Protein AF-A0A5B9DJP1-F1 (afdb_monomer)

Secondary structure (DSSP, 8-state):
-EEEEEEPSSB-TTS-BEEEETTS-B---B-EEEEETTEEEEEEE--HHHHHHHHH-SEEEEEEEBTTS-EEEEEEE-TTHHHHHHHHHHH--

Structure (mmCIF, N/CA/C/O backbone):
data_AF-A0A5B9DJP1-F1
#
_entry.id   AF-A0A5B9DJP1-F1
#
loop_
_atom_site.group_PDB
_atom_site.id
_atom_site.type_symbol
_atom_site.label_atom_id
_atom_site.label_alt_id
_atom_site.label_comp_id
_atom_site.label_asym_id
_atom_site.label_entity_id
_atom_site.label_seq_id
_atom_site.pdbx_PDB_ins_code
_atom_site.Cartn_x
_atom_site.Cartn_y
_atom_site.Cartn_z
_atom_site.occupancy
_atom_site.B_iso_or_equiv
_atom_site.auth_seq_id
_atom_site.auth_comp_id
_atom_site.auth_asym_id
_atom_site.auth_atom_id
_atom_site.pdbx_PDB_model_num
ATOM 1 N N . MET A 1 1 ? -4.840 -8.280 8.157 1.00 84.44 1 MET A N 1
ATOM 2 C CA . MET A 1 1 ? -5.694 -7.886 7.016 1.00 84.44 1 MET A CA 1
ATOM 3 C C . MET A 1 1 ? -4.995 -8.293 5.731 1.00 84.44 1 MET A C 1
ATOM 5 O O . MET A 1 1 ? -3.803 -8.047 5.623 1.00 84.44 1 MET A O 1
ATOM 9 N N . GLN A 1 2 ? -5.703 -8.928 4.800 1.00 91.62 2 GLN A N 1
ATOM 10 C CA . GLN A 1 2 ? -5.166 -9.302 3.486 1.00 91.62 2 GLN A CA 1
ATOM 11 C C . GLN A 1 2 ? -5.792 -8.415 2.409 1.00 91.62 2 GLN A C 1
ATOM 13 O O . GLN A 1 2 ? -6.938 -7.987 2.567 1.00 91.62 2 GLN A O 1
ATOM 18 N N . GLY A 1 3 ? -5.058 -8.142 1.338 1.00 93.00 3 GLY A N 1
ATOM 19 C CA . GLY A 1 3 ? -5.553 -7.366 0.206 1.00 93.00 3 GLY A CA 1
ATOM 20 C C . GLY A 1 3 ? -4.579 -7.375 -0.964 1.00 93.00 3 GLY A C 1
ATOM 21 O O . GLY A 1 3 ? -3.557 -8.056 -0.927 1.00 93.00 3 GLY A O 1
ATOM 22 N N . THR A 1 4 ? -4.883 -6.575 -1.980 1.00 96.06 4 THR A N 1
ATOM 23 C CA . THR A 1 4 ? -4.053 -6.442 -3.179 1.00 96.06 4 THR A CA 1
ATOM 24 C C . THR A 1 4 ? -3.890 -4.965 -3.514 1.00 96.06 4 THR A C 1
ATOM 26 O O . THR A 1 4 ? -4.872 -4.221 -3.578 1.00 96.06 4 THR A O 1
ATOM 29 N N . LEU A 1 5 ? -2.650 -4.538 -3.739 1.00 96.62 5 LEU A N 1
ATOM 30 C CA . LEU A 1 5 ? -2.336 -3.252 -4.351 1.00 96.62 5 LEU A CA 1
ATOM 31 C C . LEU A 1 5 ? -2.254 -3.428 -5.866 1.00 96.62 5 LEU A C 1
ATOM 33 O O . LEU A 1 5 ? -1.646 -4.380 -6.351 1.00 96.62 5 LEU A O 1
ATOM 37 N N . VAL A 1 6 ? -2.835 -2.488 -6.607 1.00 97.62 6 VAL A N 1
ATOM 38 C CA . VAL A 1 6 ? -2.704 -2.412 -8.065 1.00 97.62 6 VAL A CA 1
ATOM 39 C C . VAL A 1 6 ? -1.765 -1.260 -8.387 1.00 97.62 6 VAL A C 1
ATOM 41 O O . VAL A 1 6 ? -2.103 -0.099 -8.155 1.00 97.62 6 VAL A O 1
ATOM 44 N N . LEU A 1 7 ? -0.576 -1.580 -8.890 1.00 97.62 7 LEU A N 1
ATOM 45 C CA . LEU A 1 7 ? 0.431 -0.606 -9.295 1.00 97.62 7 LEU A CA 1
ATOM 46 C C . LEU A 1 7 ? 0.461 -0.433 -10.821 1.00 97.62 7 LEU A C 1
ATOM 48 O O . LEU A 1 7 ? 0.107 -1.361 -11.552 1.00 97.62 7 LEU A O 1
ATOM 52 N N . PRO A 1 8 ? 0.889 0.735 -11.329 1.00 96.81 8 PRO A N 1
ATOM 53 C CA . PRO A 1 8 ? 0.996 0.964 -12.766 1.00 96.81 8 PRO A CA 1
ATOM 54 C C . PRO A 1 8 ? 2.009 0.036 -13.449 1.00 96.81 8 PRO A C 1
ATOM 56 O O . PRO A 1 8 ? 2.920 -0.505 -12.822 1.00 96.81 8 PRO A O 1
ATOM 59 N N . PHE A 1 9 ? 1.879 -0.098 -14.767 1.00 96.69 9 PHE A N 1
ATOM 60 C CA . PHE A 1 9 ? 2.902 -0.722 -15.606 1.00 96.69 9 PHE A CA 1
ATOM 61 C C . PHE A 1 9 ? 4.183 0.128 -15.683 1.00 96.69 9 PHE A C 1
ATOM 63 O O . PHE A 1 9 ? 4.174 1.313 -15.353 1.00 96.69 9 PHE A O 1
ATOM 70 N N . GLY A 1 10 ? 5.274 -0.471 -16.173 1.00 95.31 10 GLY A N 1
ATOM 71 C CA . GLY A 1 10 ? 6.579 0.195 -16.310 1.00 95.31 10 GLY A CA 1
ATOM 72 C C . GLY A 1 10 ? 7.460 0.120 -15.057 1.00 95.31 10 GLY A C 1
ATOM 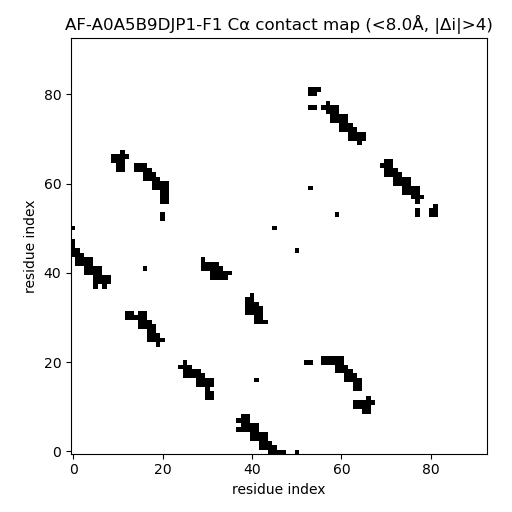73 O O . GLY A 1 10 ? 8.450 0.841 -14.953 1.00 95.31 10 GLY A O 1
ATOM 74 N N . LEU A 1 11 ? 7.101 -0.740 -14.101 1.00 97.25 11 LEU A N 1
ATOM 75 C CA . LEU A 1 11 ? 7.886 -1.022 -12.902 1.00 97.25 11 LEU A CA 1
ATOM 76 C C . LEU A 1 11 ? 8.770 -2.259 -13.101 1.00 97.25 11 LEU A C 1
ATOM 78 O O . LEU A 1 11 ? 8.434 -3.164 -13.861 1.00 97.25 11 LEU A O 1
ATOM 82 N N . ALA A 1 12 ? 9.887 -2.315 -12.383 1.00 96.62 12 ALA A N 1
ATOM 83 C CA . ALA A 1 12 ? 10.791 -3.455 -12.370 1.00 96.62 12 ALA A CA 1
ATOM 84 C C . ALA A 1 12 ? 10.203 -4.587 -11.508 1.00 96.62 12 ALA A C 1
ATOM 86 O O . ALA A 1 12 ? 10.435 -4.638 -10.302 1.00 96.62 12 ALA A O 1
ATOM 87 N N . LEU A 1 13 ? 9.459 -5.512 -12.121 1.00 95.31 13 LEU A N 1
ATOM 88 C CA . LEU A 1 13 ? 8.740 -6.596 -11.423 1.00 95.31 13 LEU A CA 1
ATOM 89 C C . LEU A 1 13 ? 9.636 -7.519 -10.579 1.00 95.31 13 LEU A C 1
ATOM 91 O O . LEU A 1 13 ? 9.164 -8.109 -9.614 1.00 95.31 13 LEU A O 1
ATOM 95 N N . ALA A 1 14 ? 10.912 -7.664 -10.946 1.00 94.06 14 ALA A N 1
ATOM 96 C CA . ALA A 1 14 ? 11.880 -8.459 -10.186 1.00 94.06 14 ALA A CA 1
ATOM 97 C C . ALA A 1 14 ? 12.357 -7.760 -8.897 1.00 94.06 14 ALA A C 1
ATOM 99 O O . ALA A 1 14 ? 13.010 -8.383 -8.062 1.00 94.06 14 ALA A O 1
ATOM 100 N N . SER A 1 15 ? 12.077 -6.461 -8.754 1.00 94.50 15 SER A N 1
ATOM 101 C CA . SER A 1 15 ? 12.352 -5.696 -7.539 1.00 94.50 15 SER A CA 1
ATOM 102 C C . SER A 1 15 ? 11.165 -5.771 -6.585 1.00 94.50 15 SER A C 1
ATOM 104 O O . SER A 1 15 ? 10.009 -5.817 -7.006 1.00 94.50 15 SER A O 1
ATOM 106 N N . SER A 1 16 ? 11.452 -5.732 -5.287 1.00 93.75 16 SER A N 1
ATOM 107 C CA . SER A 1 16 ? 10.408 -5.665 -4.275 1.00 93.75 16 SER A CA 1
ATOM 108 C C . SER A 1 16 ? 9.756 -4.285 -4.207 1.00 93.75 16 SER A C 1
ATOM 110 O O . SER A 1 16 ? 10.342 -3.259 -4.556 1.00 93.75 16 SER A O 1
ATOM 112 N N . VAL A 1 17 ? 8.535 -4.280 -3.689 1.00 96.81 17 VAL A N 1
ATOM 113 C CA . VAL A 1 17 ? 7.771 -3.093 -3.320 1.00 96.81 17 VAL A CA 1
ATOM 114 C C . VAL A 1 17 ? 7.769 -2.977 -1.804 1.00 96.81 17 VAL A C 1
ATOM 116 O O . VAL A 1 17 ? 7.537 -3.962 -1.106 1.00 96.81 17 VAL A O 1
ATOM 119 N N . THR A 1 18 ? 7.999 -1.786 -1.271 1.00 96.44 18 THR A N 1
ATOM 120 C CA . THR A 1 18 ? 7.851 -1.513 0.165 1.00 96.44 18 THR A CA 1
ATOM 121 C C . THR A 1 18 ? 6.744 -0.497 0.394 1.00 96.44 18 THR A C 1
ATOM 123 O O . THR A 1 18 ? 6.325 0.215 -0.520 1.00 96.44 18 THR A O 1
ATOM 126 N N . TYR A 1 19 ? 6.245 -0.434 1.623 1.00 96.31 19 TYR A N 1
ATOM 127 C CA . TYR A 1 19 ? 5.284 0.580 2.034 1.00 96.31 19 TYR A CA 1
ATOM 128 C C . TYR A 1 19 ? 5.755 1.270 3.310 1.00 96.31 19 TYR A C 1
ATOM 130 O O . TYR A 1 19 ? 6.494 0.694 4.102 1.00 96.31 19 TYR A O 1
ATOM 138 N N . GLN A 1 20 ? 5.317 2.502 3.510 1.00 97.31 20 GLN A N 1
ATOM 139 C CA . GLN A 1 20 ? 5.589 3.304 4.694 1.00 97.31 20 GLN A CA 1
ATOM 140 C C . GLN A 1 20 ? 4.339 4.120 5.010 1.00 97.31 20 GLN A C 1
ATOM 142 O O . GLN A 1 20 ? 3.690 4.639 4.101 1.00 97.31 20 GLN A O 1
ATOM 147 N N . ILE A 1 21 ? 3.987 4.231 6.286 1.00 97.75 21 ILE A N 1
ATOM 148 C CA . ILE A 1 21 ? 2.848 5.040 6.725 1.00 97.75 21 ILE A CA 1
ATOM 149 C C . ILE A 1 21 ? 3.403 6.338 7.296 1.00 97.75 21 ILE A C 1
ATOM 151 O O . ILE A 1 21 ? 4.207 6.306 8.226 1.00 97.75 21 ILE A O 1
ATOM 155 N N . ASP A 1 22 ? 3.001 7.459 6.702 1.00 96.56 22 ASP A N 1
ATOM 156 C CA . ASP A 1 22 ? 3.547 8.788 6.970 1.00 96.56 22 ASP A CA 1
ATOM 157 C C . ASP A 1 22 ? 5.089 8.769 6.965 1.00 96.56 22 ASP A C 1
ATOM 159 O O . ASP A 1 22 ? 5.693 8.456 5.935 1.00 96.56 22 ASP A O 1
ATOM 163 N N . ASP A 1 23 ? 5.723 9.080 8.096 1.00 94.81 23 ASP A N 1
ATOM 164 C CA . ASP A 1 23 ? 7.178 9.046 8.289 1.00 94.81 23 ASP A CA 1
ATOM 165 C C . ASP A 1 23 ? 7.606 7.948 9.284 1.00 94.81 23 ASP A C 1
ATOM 167 O O . ASP A 1 23 ? 8.670 8.029 9.895 1.00 94.81 23 ASP A O 1
ATOM 171 N N . GLY A 1 24 ? 6.762 6.925 9.466 1.00 93.50 24 GLY A N 1
ATOM 172 C CA . GLY A 1 24 ? 7.042 5.761 10.308 1.00 93.50 24 GLY A CA 1
ATOM 173 C C . GLY A 1 24 ? 8.033 4.776 9.683 1.00 93.50 24 GLY A C 1
ATOM 174 O O . GLY A 1 24 ? 8.680 5.064 8.678 1.00 93.50 24 GLY A O 1
ATOM 175 N N . ASP A 1 25 ? 8.139 3.583 10.263 1.00 93.38 25 ASP A N 1
ATOM 176 C CA . ASP A 1 25 ? 9.052 2.554 9.763 1.00 93.38 25 ASP A CA 1
ATOM 177 C C . ASP A 1 25 ? 8.637 2.027 8.381 1.00 93.38 25 ASP A C 1
ATOM 179 O O . ASP A 1 25 ? 7.453 1.932 8.040 1.00 93.38 25 ASP A O 1
ATOM 183 N N . VAL A 1 26 ? 9.637 1.649 7.581 1.00 93.75 26 VAL A N 1
ATOM 184 C CA . VAL A 1 26 ? 9.409 0.964 6.305 1.00 93.75 26 VAL A CA 1
ATOM 185 C C . VAL A 1 26 ? 8.930 -0.456 6.592 1.00 93.75 26 VAL A C 1
ATOM 187 O O . VAL A 1 26 ? 9.597 -1.234 7.275 1.00 93.75 26 VAL A O 1
ATOM 190 N N . GLY A 1 27 ? 7.761 -0.786 6.056 1.00 90.25 27 GLY A N 1
ATOM 191 C CA . GLY A 1 27 ? 7.146 -2.098 6.159 1.00 90.25 27 GLY A CA 1
ATOM 192 C C . GLY A 1 27 ? 7.888 -3.177 5.374 1.00 90.25 27 GLY A C 1
ATOM 193 O O . GLY A 1 27 ? 8.848 -2.932 4.639 1.00 90.25 27 GLY A O 1
ATOM 194 N N . THR A 1 28 ? 7.420 -4.414 5.516 1.00 91.31 28 THR A N 1
ATOM 195 C CA . THR A 1 28 ? 8.040 -5.573 4.870 1.00 91.31 28 THR A CA 1
ATOM 196 C C . THR A 1 28 ? 7.961 -5.479 3.348 1.00 91.31 28 THR A C 1
ATOM 198 O O . THR A 1 28 ? 6.899 -5.220 2.783 1.00 91.31 28 THR A O 1
ATOM 201 N N . ALA A 1 29 ? 9.079 -5.771 2.685 1.00 94.44 29 ALA A N 1
ATOM 202 C CA . ALA A 1 29 ? 9.160 -5.881 1.236 1.00 94.44 29 ALA A CA 1
ATOM 203 C C . ALA A 1 29 ? 8.209 -6.964 0.692 1.00 94.44 29 ALA A C 1
ATOM 205 O O . ALA A 1 29 ? 8.284 -8.123 1.095 1.00 94.44 29 ALA A O 1
ATOM 206 N N . GLN A 1 30 ? 7.339 -6.575 -0.236 1.00 95.38 30 GLN A N 1
ATOM 207 C CA . GLN A 1 30 ? 6.401 -7.433 -0.958 1.00 95.38 30 GLN A CA 1
ATOM 208 C C . GLN A 1 30 ? 6.876 -7.640 -2.398 1.00 95.38 30 GLN A C 1
ATOM 210 O O . GLN A 1 30 ? 7.628 -6.829 -2.938 1.00 95.38 30 GLN A O 1
ATOM 215 N N . GLN A 1 31 ? 6.438 -8.726 -3.026 1.00 96.25 31 GLN A N 1
ATOM 216 C CA . GLN A 1 31 ? 6.773 -9.048 -4.414 1.00 96.25 31 GLN A CA 1
ATOM 217 C C . GLN A 1 31 ? 5.553 -8.858 -5.312 1.00 96.25 31 GLN A C 1
ATOM 219 O O . GLN A 1 31 ? 4.414 -9.028 -4.874 1.00 96.25 31 GLN A O 1
ATOM 224 N N . PHE A 1 32 ? 5.791 -8.540 -6.581 1.00 97.12 32 PHE A N 1
ATOM 225 C CA . PHE A 1 32 ? 4.738 -8.592 -7.587 1.00 97.12 32 PHE A CA 1
ATOM 226 C C . PHE A 1 32 ? 4.286 -10.038 -7.794 1.00 97.12 32 PHE A C 1
ATOM 228 O O . PHE A 1 32 ? 5.111 -10.936 -7.961 1.00 97.12 32 PHE A O 1
ATOM 235 N N . HIS A 1 33 ? 2.974 -10.256 -7.809 1.00 95.62 33 HIS A N 1
ATOM 236 C CA . HIS A 1 33 ? 2.394 -11.572 -8.060 1.00 95.62 33 HIS A CA 1
ATOM 237 C C . HIS A 1 33 ? 2.134 -11.797 -9.556 1.00 95.62 33 HIS A C 1
ATOM 239 O O . HIS A 1 33 ? 2.496 -12.831 -10.111 1.00 95.62 33 HIS A O 1
ATOM 245 N N . THR A 1 34 ? 1.505 -10.828 -10.226 1.00 96.31 34 THR A N 1
ATOM 246 C CA . THR A 1 34 ? 1.182 -10.889 -11.662 1.00 96.31 34 THR A CA 1
ATOM 247 C C . THR A 1 34 ? 0.810 -9.504 -12.191 1.00 96.31 34 THR A C 1
ATOM 249 O O . THR A 1 34 ? 0.666 -8.568 -11.406 1.00 96.31 34 THR A O 1
ATOM 252 N N . CYS A 1 35 ? 0.598 -9.359 -13.500 1.00 96.94 35 CYS A N 1
ATOM 253 C CA . CYS A 1 35 ? -0.010 -8.162 -14.074 1.00 96.94 35 CYS A CA 1
ATOM 254 C C . CYS A 1 35 ? -1.254 -8.507 -14.900 1.00 96.94 35 CYS A C 1
ATOM 256 O O . CYS A 1 35 ? -1.266 -9.450 -15.688 1.00 96.94 35 CYS A O 1
ATOM 258 N N . LEU A 1 36 ? -2.301 -7.708 -14.711 1.00 96.56 36 LEU A N 1
ATOM 259 C CA . LEU A 1 36 ? -3.580 -7.752 -15.420 1.00 96.56 36 LEU A CA 1
ATOM 260 C C . LEU A 1 36 ? -3.783 -6.430 -16.173 1.00 96.56 36 LEU A C 1
ATOM 262 O O . LEU A 1 36 ? -3.055 -5.481 -15.899 1.00 96.56 36 LEU A O 1
ATOM 266 N N . PRO A 1 37 ? -4.792 -6.289 -17.057 1.00 96.88 37 PRO A N 1
ATOM 267 C CA . PRO A 1 37 ? -5.024 -5.033 -17.781 1.00 96.88 37 PRO A CA 1
ATOM 268 C C . PRO A 1 37 ? -5.172 -3.783 -16.895 1.00 96.88 37 PRO A C 1
ATOM 270 O O . PRO A 1 37 ? -4.894 -2.680 -17.350 1.00 96.88 37 PRO A O 1
ATOM 273 N N . ALA A 1 38 ? -5.587 -3.948 -15.633 1.00 95.12 38 ALA A N 1
ATOM 274 C CA . ALA A 1 38 ? -5.701 -2.859 -14.663 1.00 95.12 38 ALA A CA 1
ATOM 275 C C . ALA A 1 38 ? -4.354 -2.412 -14.052 1.00 95.12 38 ALA A C 1
ATOM 277 O O . ALA A 1 38 ? -4.285 -1.324 -13.488 1.00 95.12 38 ALA A O 1
ATOM 278 N N . GLY A 1 39 ? -3.307 -3.239 -14.141 1.00 97.56 39 GLY A N 1
ATOM 279 C CA . GLY A 1 39 ? -1.991 -2.985 -13.560 1.00 97.56 39 GLY A CA 1
ATOM 280 C C . GLY A 1 39 ? -1.329 -4.241 -12.991 1.00 97.56 39 GLY A C 1
ATOM 281 O O . GLY A 1 39 ? -1.809 -5.366 -13.154 1.00 97.56 39 GLY A O 1
ATOM 282 N N . CYS A 1 40 ? -0.211 -4.038 -12.305 1.00 97.81 40 CYS A N 1
ATOM 283 C CA . CYS A 1 40 ? 0.556 -5.088 -11.652 1.00 97.81 40 CYS A CA 1
ATOM 284 C C . CYS A 1 40 ? 0.135 -5.247 -10.192 1.00 97.81 40 CYS A C 1
ATOM 286 O O . CYS A 1 40 ? 0.071 -4.280 -9.435 1.00 97.81 40 CYS A O 1
ATOM 288 N N . LEU A 1 41 ? -0.184 -6.478 -9.814 1.00 97.69 41 LEU A N 1
ATOM 289 C CA . LEU A 1 41 ? -0.735 -6.836 -8.519 1.00 97.69 41 LEU A CA 1
ATOM 290 C C . LEU A 1 41 ? 0.382 -7.160 -7.532 1.00 97.69 41 LEU A C 1
ATOM 292 O O . LEU A 1 41 ? 1.278 -7.953 -7.831 1.00 97.69 41 LEU A O 1
ATOM 296 N N . VAL A 1 42 ? 0.284 -6.575 -6.345 1.00 97.50 42 VAL A N 1
ATOM 297 C CA . VAL A 1 42 ? 1.117 -6.888 -5.184 1.00 97.50 42 VAL A CA 1
ATOM 298 C C . VAL A 1 42 ? 0.183 -7.316 -4.068 1.00 97.50 42 VAL A C 1
ATOM 300 O O . VAL A 1 42 ? -0.632 -6.517 -3.599 1.00 97.50 42 VAL A O 1
ATOM 303 N N . ASP A 1 43 ? 0.288 -8.569 -3.649 1.00 95.12 43 ASP A N 1
ATOM 304 C CA . ASP A 1 43 ? -0.482 -9.047 -2.510 1.00 95.12 43 ASP A CA 1
ATOM 305 C C . ASP A 1 43 ? 0.126 -8.505 -1.219 1.00 95.12 43 ASP A C 1
ATOM 307 O O . ASP A 1 43 ? 1.345 -8.458 -1.047 1.00 95.12 43 ASP A O 1
ATOM 311 N N . ILE A 1 44 ? -0.742 -8.052 -0.321 1.00 93.38 44 ILE A N 1
ATOM 312 C CA . ILE A 1 44 ? -0.359 -7.456 0.954 1.00 93.38 44 ILE A CA 1
ATOM 313 C C . ILE A 1 44 ? -1.015 -8.209 2.102 1.00 93.38 44 ILE A C 1
ATOM 315 O O . ILE A 1 44 ? -2.207 -8.530 2.081 1.00 93.38 44 ILE A O 1
ATOM 319 N N . ALA A 1 45 ? -0.231 -8.438 3.149 1.00 91.12 45 ALA A N 1
ATOM 320 C CA . ALA A 1 45 ? -0.701 -8.966 4.417 1.00 91.12 45 ALA A CA 1
ATOM 321 C C . ALA A 1 45 ? -0.231 -8.038 5.540 1.00 91.12 45 ALA A C 1
ATOM 323 O O . ALA A 1 45 ? 0.912 -8.095 5.980 1.00 91.12 45 ALA A O 1
ATOM 324 N N . PHE A 1 46 ? -1.126 -7.167 5.996 1.00 91.88 46 PHE A N 1
ATOM 325 C CA . PHE A 1 46 ? -0.853 -6.249 7.096 1.00 91.88 46 PHE A CA 1
ATOM 326 C C . PHE A 1 46 ? -1.192 -6.903 8.433 1.00 91.88 46 PHE A C 1
ATOM 328 O O . PHE A 1 46 ? -2.294 -7.439 8.618 1.00 91.88 46 PHE A O 1
ATOM 335 N N . ASP A 1 47 ? -0.251 -6.853 9.370 1.00 91.88 47 ASP A N 1
ATOM 336 C CA . ASP A 1 47 ? -0.463 -7.278 10.750 1.00 91.88 47 ASP A CA 1
ATOM 337 C C . ASP A 1 47 ? -1.309 -6.255 11.533 1.00 91.88 47 ASP A C 1
ATOM 339 O O . ASP A 1 47 ? -1.683 -5.197 11.022 1.00 91.88 47 ASP A O 1
ATOM 343 N N . ALA A 1 48 ? -1.660 -6.587 12.778 1.00 93.50 48 ALA A N 1
ATOM 344 C CA . ALA A 1 48 ? -2.501 -5.724 13.609 1.00 93.50 48 ALA A CA 1
ATOM 345 C C . ALA A 1 48 ? -1.874 -4.336 13.823 1.00 93.50 48 ALA A C 1
ATOM 347 O O . ALA A 1 48 ? -2.570 -3.332 13.704 1.00 93.50 48 ALA A O 1
ATOM 348 N N . ARG A 1 49 ? -0.554 -4.280 14.043 1.00 93.81 49 ARG A N 1
ATOM 349 C CA . ARG A 1 49 ? 0.184 -3.026 14.233 1.00 93.81 49 ARG A CA 1
ATOM 350 C C . ARG A 1 49 ? 0.131 -2.145 12.986 1.00 93.81 49 ARG A C 1
ATOM 352 O O . ARG A 1 49 ? -0.136 -0.954 13.088 1.00 93.81 49 ARG A O 1
ATOM 359 N N . THR A 1 50 ? 0.350 -2.723 11.808 1.00 94.44 50 THR A N 1
ATOM 360 C CA . THR A 1 50 ? 0.277 -1.991 10.538 1.00 94.44 50 THR A CA 1
ATOM 361 C C . THR A 1 50 ? -1.136 -1.465 10.302 1.00 94.44 50 THR A C 1
ATOM 363 O O . THR A 1 50 ? -1.303 -0.328 9.872 1.00 94.44 50 THR A O 1
ATOM 366 N N . VAL A 1 51 ? -2.166 -2.260 10.613 1.00 95.44 51 VAL A N 1
ATOM 367 C CA . VAL A 1 51 ? -3.565 -1.813 10.512 1.00 95.44 51 VAL A CA 1
ATOM 368 C C . VAL A 1 51 ? -3.848 -0.645 11.458 1.00 95.44 51 VAL A C 1
ATOM 370 O O . VAL A 1 51 ? -4.468 0.324 11.028 1.00 95.44 51 VAL A O 1
ATOM 373 N N . GLU A 1 52 ? -3.363 -0.685 12.699 1.00 95.69 52 GLU A N 1
ATOM 374 C CA . GLU A 1 52 ? -3.468 0.449 13.629 1.00 95.69 52 GLU A CA 1
ATOM 375 C C . GLU A 1 52 ? -2.800 1.703 13.053 1.00 95.69 52 GLU A C 1
ATOM 377 O O . GLU A 1 52 ? -3.414 2.770 13.035 1.00 95.69 52 GLU A O 1
ATOM 382 N N . SER A 1 53 ? -1.594 1.572 12.489 1.00 96.50 53 SER A N 1
ATOM 383 C CA . SER A 1 53 ? -0.919 2.686 11.816 1.00 96.50 53 SER A CA 1
ATOM 384 C C . SER A 1 53 ? -1.724 3.229 10.630 1.00 96.50 53 SER A C 1
ATOM 386 O O . SER A 1 53 ? -1.794 4.442 10.460 1.00 96.50 53 SER A O 1
ATOM 388 N N . LEU A 1 54 ? -2.387 2.376 9.840 1.00 96.56 54 LEU A N 1
ATOM 389 C CA . LEU A 1 54 ? -3.256 2.819 8.739 1.00 96.56 54 LEU A CA 1
ATOM 390 C C . LEU A 1 54 ? -4.499 3.573 9.234 1.00 96.56 54 LEU A C 1
ATOM 392 O O . LEU A 1 54 ? -4.993 4.457 8.538 1.00 96.56 54 LEU A O 1
ATOM 396 N N . MET A 1 55 ? -5.007 3.231 10.421 1.00 96.56 55 MET A N 1
ATOM 397 C CA . MET A 1 55 ? -6.158 3.897 11.041 1.00 96.56 55 MET A CA 1
ATOM 398 C C . MET A 1 55 ? -5.806 5.271 11.626 1.00 96.56 55 MET A C 1
ATOM 400 O O . MET A 1 55 ? -6.675 6.142 11.711 1.00 96.56 55 MET A O 1
ATOM 404 N N . THR A 1 56 ? -4.560 5.476 12.056 1.00 97.06 56 THR A N 1
ATOM 405 C CA . THR A 1 56 ? -4.106 6.755 12.628 1.00 97.06 56 THR A CA 1
ATOM 406 C C . THR A 1 56 ? -3.365 7.640 11.631 1.00 97.06 56 THR A C 1
ATOM 408 O O . THR A 1 56 ? -3.241 8.841 11.862 1.00 97.06 56 THR A O 1
ATOM 411 N N . GLY A 1 57 ? -2.840 7.048 10.559 1.00 97.00 57 GLY A N 1
ATOM 412 C CA . GLY A 1 57 ? -1.994 7.723 9.587 1.00 97.00 57 GLY A CA 1
ATOM 413 C C . GLY A 1 57 ? -2.760 8.559 8.566 1.00 97.00 57 GLY A C 1
ATOM 414 O O . GLY A 1 57 ? -3.982 8.463 8.422 1.00 97.00 57 GLY A O 1
ATOM 415 N N . SER A 1 58 ? -2.024 9.383 7.822 1.00 98.00 58 SER A N 1
ATOM 416 C CA . SER A 1 58 ? -2.594 10.273 6.799 1.00 98.00 58 SER A CA 1
ATOM 417 C C . SER A 1 58 ? -2.334 9.793 5.373 1.00 98.00 58 SER A C 1
ATOM 419 O O . SER A 1 58 ? -3.207 9.925 4.504 1.00 98.00 58 SER A O 1
ATOM 421 N N . VAL A 1 59 ? -1.154 9.230 5.117 1.00 98.31 59 VAL A N 1
ATOM 422 C CA . VAL A 1 59 ? -0.745 8.728 3.803 1.00 98.31 59 VAL A CA 1
ATOM 423 C C . VAL A 1 59 ? 0.019 7.412 3.930 1.00 98.31 59 VAL A C 1
ATOM 425 O O . VAL A 1 59 ? 0.906 7.266 4.764 1.00 98.31 59 VAL A O 1
ATOM 428 N N . MET A 1 60 ? -0.291 6.456 3.059 1.00 97.88 60 MET A N 1
ATOM 429 C CA . MET A 1 60 ? 0.557 5.295 2.816 1.00 97.88 60 MET A CA 1
ATOM 430 C C . MET A 1 60 ? 1.380 5.551 1.556 1.00 97.88 60 MET A C 1
ATOM 432 O O . MET A 1 60 ? 0.836 5.702 0.460 1.00 97.88 60 MET A O 1
ATOM 436 N N . LYS A 1 61 ? 2.696 5.620 1.723 1.00 98.38 61 LYS A N 1
ATOM 437 C CA . LYS A 1 61 ? 3.683 5.730 0.653 1.00 98.38 61 LYS A CA 1
ATOM 438 C C . LYS A 1 61 ? 4.058 4.319 0.212 1.00 98.38 61 LYS A C 1
ATOM 440 O O . LYS A 1 61 ? 4.436 3.501 1.042 1.00 98.38 61 LYS A O 1
ATOM 445 N N . VAL A 1 62 ? 3.957 4.027 -1.075 1.00 97.81 62 VAL A N 1
ATOM 446 C CA . VAL A 1 62 ? 4.355 2.754 -1.681 1.00 97.81 62 VAL A CA 1
ATOM 447 C C . VAL A 1 62 ? 5.552 3.021 -2.575 1.00 97.81 62 VAL A C 1
ATOM 449 O O . VAL A 1 62 ? 5.437 3.762 -3.550 1.00 97.81 62 VAL A O 1
ATOM 452 N N . GLN A 1 63 ? 6.699 2.446 -2.237 1.00 97.56 63 GLN A N 1
ATOM 453 C CA . GLN A 1 63 ? 7.928 2.604 -3.002 1.00 97.56 63 GLN A CA 1
ATOM 454 C C . GLN A 1 63 ? 8.149 1.385 -3.897 1.00 97.56 63 GLN A C 1
ATOM 456 O O . GLN A 1 63 ? 8.123 0.245 -3.435 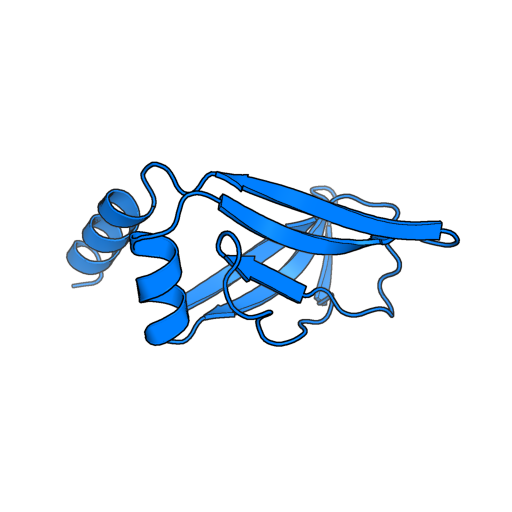1.00 97.56 63 GLN A O 1
ATOM 461 N N . ALA A 1 64 ? 8.397 1.644 -5.175 1.00 97.38 64 ALA A N 1
ATOM 462 C CA . ALA A 1 64 ? 8.763 0.655 -6.182 1.00 97.38 64 ALA A CA 1
ATOM 463 C C . ALA A 1 64 ? 9.950 1.173 -7.009 1.00 97.38 64 ALA A C 1
ATOM 465 O O . ALA A 1 64 ? 10.378 2.314 -6.841 1.00 97.38 64 ALA A O 1
ATOM 466 N N . SER A 1 65 ? 10.464 0.360 -7.926 1.00 97.19 65 SER A N 1
ATOM 467 C CA . SER A 1 65 ? 11.491 0.774 -8.890 1.00 97.19 65 SER A CA 1
ATOM 468 C C . SER A 1 65 ? 10.887 0.832 -10.285 1.00 97.19 65 SER A C 1
ATOM 470 O O . SER A 1 65 ? 10.185 -0.101 -10.678 1.00 97.19 65 SER A O 1
ATOM 472 N N . ALA A 1 66 ? 11.151 1.897 -11.042 1.00 96.19 66 ALA A N 1
ATOM 473 C CA . ALA A 1 66 ? 10.835 1.898 -12.469 1.00 96.19 66 ALA A CA 1
ATOM 474 C C . ALA A 1 66 ? 11.776 0.965 -13.236 1.00 96.19 66 ALA A C 1
ATOM 476 O O . ALA A 1 66 ? 12.941 0.808 -12.870 1.00 96.19 66 ALA A O 1
ATOM 477 N N . ASP A 1 67 ? 11.281 0.368 -14.318 1.00 93.69 67 ASP A N 1
ATOM 478 C CA . ASP A 1 67 ? 12.118 -0.458 -15.184 1.00 93.69 67 ASP A CA 1
ATOM 479 C C . ASP A 1 67 ? 13.203 0.399 -15.861 1.00 93.69 67 ASP A C 1
ATOM 481 O O . ASP A 1 67 ? 12.916 1.430 -16.471 1.00 93.69 67 ASP A O 1
ATOM 485 N N . GLY A 1 68 ? 14.469 0.019 -15.679 1.00 88.50 68 GLY A N 1
ATOM 486 C CA . GLY A 1 68 ? 15.632 0.779 -16.153 1.00 88.50 68 GLY A CA 1
ATOM 487 C C . GLY A 1 68 ? 15.841 2.154 -15.498 1.00 88.50 68 GLY A C 1
ATOM 488 O O . GLY A 1 68 ? 16.648 2.941 -15.994 1.00 88.50 68 GLY A O 1
ATOM 489 N N . CYS A 1 69 ? 15.133 2.468 -14.410 1.00 87.69 69 CYS A N 1
ATOM 490 C CA . CYS A 1 69 ? 15.168 3.770 -13.743 1.00 87.69 69 CYS A CA 1
ATOM 491 C C . CYS A 1 69 ? 15.265 3.638 -12.212 1.00 87.69 69 CYS A C 1
ATOM 493 O O . CYS A 1 69 ? 15.398 2.551 -11.656 1.00 87.69 69 CYS A O 1
ATOM 495 N N . GLY A 1 70 ? 15.269 4.780 -11.523 1.00 89.81 70 GLY A N 1
ATOM 496 C CA . GLY A 1 70 ? 15.378 4.850 -10.067 1.00 89.81 70 GLY A CA 1
ATOM 497 C C . GLY A 1 70 ? 14.082 4.517 -9.308 1.00 89.81 70 GLY A C 1
ATOM 498 O O . GLY A 1 70 ? 13.064 4.155 -9.908 1.00 89.81 70 GLY A O 1
ATOM 499 N N . PRO A 1 71 ? 14.111 4.659 -7.970 1.00 94.69 71 PRO A N 1
ATOM 500 C CA . PRO A 1 71 ? 12.942 4.452 -7.126 1.00 94.69 71 PRO A CA 1
ATOM 501 C C . PRO A 1 71 ? 11.847 5.490 -7.411 1.00 94.69 71 PRO A C 1
ATOM 503 O O . PRO A 1 71 ? 12.125 6.666 -7.648 1.00 94.69 71 PRO A O 1
ATOM 506 N N . ILE A 1 72 ? 10.594 5.049 -7.336 1.00 96.00 72 ILE A N 1
ATOM 507 C CA . ILE A 1 72 ? 9.381 5.859 -7.468 1.00 96.00 72 ILE A CA 1
ATOM 508 C C . ILE A 1 72 ? 8.505 5.621 -6.241 1.00 96.00 72 ILE A C 1
ATOM 510 O O . ILE A 1 72 ? 8.361 4.489 -5.781 1.00 96.00 72 ILE A O 1
ATOM 514 N N . VAL A 1 73 ? 7.899 6.694 -5.730 1.00 97.31 73 VAL A N 1
ATOM 515 C CA . VAL A 1 73 ? 6.984 6.648 -4.587 1.00 97.31 73 VAL A CA 1
ATOM 516 C C . VAL A 1 73 ? 5.577 7.035 -5.032 1.00 97.31 73 VAL A C 1
ATOM 518 O O . VAL A 1 73 ? 5.367 8.104 -5.604 1.00 97.31 73 VAL A O 1
ATOM 521 N N . PHE A 1 74 ? 4.610 6.175 -4.728 1.00 97.50 74 PHE A N 1
ATOM 522 C CA . PHE A 1 74 ? 3.182 6.411 -4.911 1.00 97.50 74 PHE A CA 1
ATOM 523 C C . PHE A 1 74 ? 2.528 6.709 -3.563 1.00 97.50 74 PHE A C 1
ATOM 525 O O . PHE A 1 74 ? 2.796 6.023 -2.583 1.00 97.50 74 PHE A O 1
ATOM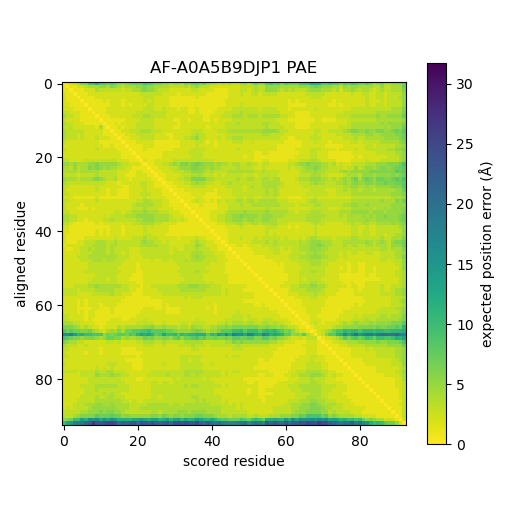 532 N N . SER A 1 75 ? 1.643 7.701 -3.508 1.00 97.75 75 SER A N 1
ATOM 533 C CA . SER A 1 75 ? 0.982 8.113 -2.264 1.00 97.75 75 SER A CA 1
ATOM 534 C C . SER A 1 75 ? -0.502 7.771 -2.290 1.00 97.75 75 SER A C 1
ATOM 536 O O . SER A 1 75 ? -1.229 8.213 -3.179 1.00 97.75 75 SER A O 1
ATOM 538 N N . ILE A 1 76 ? -0.962 7.031 -1.285 1.00 97.50 76 ILE A N 1
ATOM 539 C CA . ILE A 1 76 ? -2.367 6.665 -1.084 1.00 97.50 76 ILE A CA 1
ATOM 540 C C . ILE A 1 76 ? -2.872 7.393 0.162 1.00 97.50 76 ILE A C 1
ATOM 542 O O . ILE A 1 76 ? -2.355 7.193 1.258 1.00 97.50 76 ILE A O 1
ATOM 546 N N . ALA A 1 77 ? -3.879 8.254 0.008 1.00 98.00 77 ALA A N 1
ATOM 547 C CA . ALA A 1 77 ? -4.477 8.958 1.140 1.00 98.00 77 ALA A CA 1
ATOM 548 C C . ALA A 1 77 ? -5.273 7.987 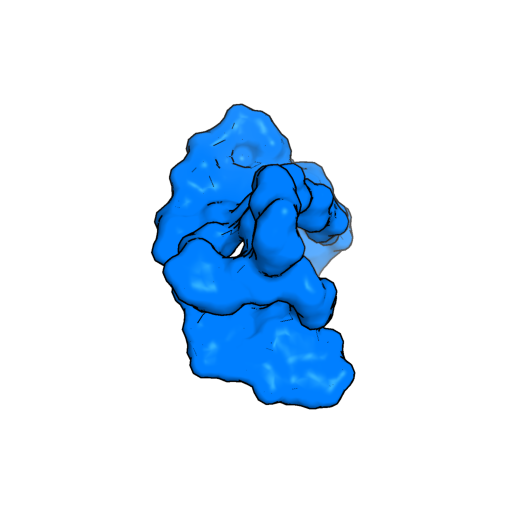2.027 1.00 98.00 77 ALA A C 1
ATOM 550 O O . ALA A 1 77 ? -6.091 7.220 1.525 1.00 98.00 77 ALA A O 1
ATOM 551 N N . LEU A 1 78 ? -5.083 8.076 3.344 1.00 98.12 78 LEU A N 1
ATOM 552 C CA . LEU A 1 78 ? -5.740 7.211 4.335 1.00 98.12 78 LEU A CA 1
ATOM 553 C C . LEU A 1 78 ? -7.013 7.827 4.933 1.00 98.12 78 LEU A C 1
ATOM 555 O O . LEU A 1 78 ? -7.653 7.246 5.809 1.00 98.12 78 LEU A O 1
ATOM 559 N N . ARG A 1 79 ? -7.437 8.997 4.439 1.00 97.94 79 ARG A N 1
ATOM 560 C CA . ARG A 1 79 ? -8.689 9.630 4.876 1.00 97.94 79 ARG A CA 1
ATOM 561 C C . ARG A 1 79 ? -9.872 8.688 4.638 1.00 97.94 79 ARG A C 1
ATOM 563 O O . ARG A 1 79 ? -10.164 8.332 3.501 1.00 97.94 79 ARG A O 1
ATOM 570 N N . GLY A 1 80 ? -10.575 8.345 5.716 1.00 97.44 80 GLY A N 1
ATOM 571 C CA . GLY A 1 80 ? -11.732 7.445 5.690 1.00 97.44 80 GLY A CA 1
ATOM 572 C C . GLY A 1 80 ? -11.395 5.958 5.830 1.00 97.44 80 GLY A C 1
ATOM 573 O O . GLY A 1 80 ? -12.317 5.147 5.870 1.00 97.4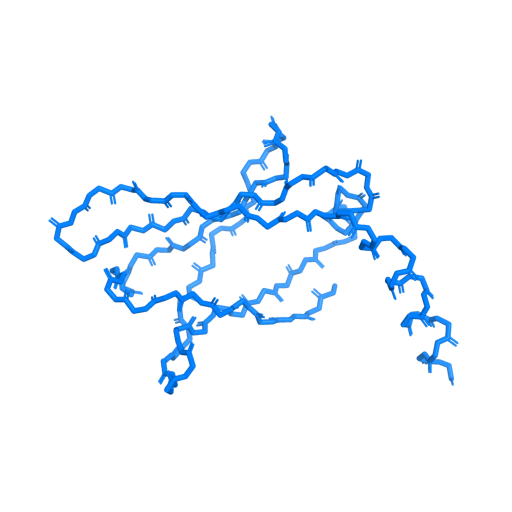4 80 GLY A O 1
ATOM 574 N N . PHE A 1 81 ? -10.116 5.583 5.952 1.00 97.44 81 PHE A N 1
ATOM 575 C CA . PHE A 1 81 ? -9.720 4.185 6.137 1.00 97.44 81 PHE A CA 1
ATOM 576 C C . PHE A 1 81 ? -10.329 3.585 7.413 1.00 97.44 81 PHE A C 1
ATOM 578 O O . PHE A 1 81 ? -10.958 2.534 7.356 1.00 97.44 81 PHE A O 1
ATOM 585 N N . THR A 1 82 ? -10.219 4.285 8.543 1.00 97.62 82 THR A N 1
ATOM 586 C CA . THR A 1 82 ? -10.716 3.844 9.860 1.00 97.62 82 THR A CA 1
ATOM 587 C C . THR A 1 82 ? -12.205 3.519 9.841 1.00 97.62 82 THR A C 1
ATOM 589 O O . THR A 1 82 ? -12.605 2.417 10.207 1.00 97.62 82 THR A 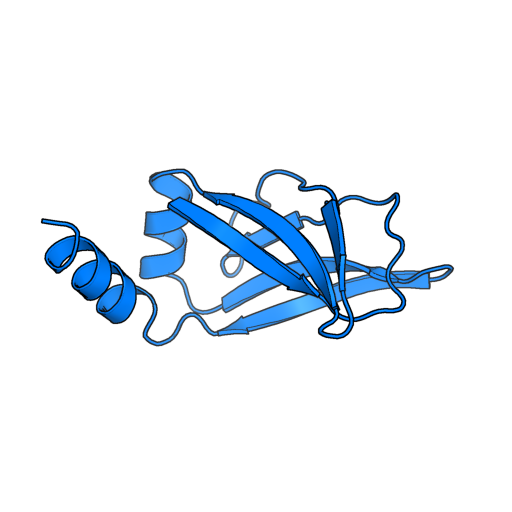O 1
ATOM 592 N N . SER A 1 83 ? -13.033 4.442 9.341 1.00 97.81 83 SER A N 1
ATOM 593 C CA . SER A 1 83 ? -14.484 4.245 9.292 1.00 97.81 83 SER A CA 1
ATOM 594 C C . SER A 1 83 ? -14.883 3.110 8.349 1.00 97.81 83 SER A C 1
ATOM 596 O O . SER A 1 83 ? -15.791 2.339 8.666 1.00 97.81 83 SER A O 1
ATOM 598 N N . ALA A 1 84 ? -14.199 2.970 7.208 1.00 96.38 84 ALA A N 1
ATOM 599 C CA . ALA A 1 84 ? -14.422 1.864 6.284 1.00 96.38 84 ALA A CA 1
ATOM 600 C C . ALA A 1 84 ? -14.016 0.517 6.903 1.00 96.38 84 ALA A C 1
ATOM 602 O O . ALA A 1 84 ? -14.770 -0.453 6.813 1.00 96.38 84 ALA A O 1
ATOM 603 N N . TYR A 1 85 ? -12.862 0.462 7.569 1.00 95.69 85 TYR A N 1
ATOM 604 C CA . TYR A 1 85 ? -12.354 -0.745 8.213 1.00 95.69 85 TYR A CA 1
ATOM 605 C C . TYR A 1 85 ? -13.279 -1.225 9.337 1.00 95.69 85 TYR A C 1
ATOM 607 O O . TYR A 1 85 ? -13.682 -2.391 9.348 1.00 95.69 85 TYR A O 1
ATOM 615 N N . ASP A 1 86 ? -13.701 -0.322 10.225 1.00 95.75 86 ASP A N 1
ATOM 616 C CA . ASP A 1 86 ? -14.652 -0.640 11.296 1.00 95.75 86 ASP A CA 1
ATOM 617 C C . ASP A 1 86 ? -15.990 -1.136 10.732 1.00 95.75 86 ASP A C 1
ATOM 619 O O . ASP A 1 86 ? -16.568 -2.107 11.233 1.00 95.75 86 ASP A O 1
ATOM 623 N N . ARG A 1 87 ? -16.463 -0.530 9.633 1.00 96.75 87 ARG A N 1
ATOM 624 C CA . ARG A 1 87 ? -17.690 -0.969 8.959 1.00 96.75 87 ARG A CA 1
ATOM 625 C C . ARG A 1 87 ? -17.563 -2.376 8.379 1.00 96.75 87 ARG A C 1
ATOM 627 O O . ARG A 1 87 ? -18.491 -3.166 8.549 1.00 96.75 87 ARG A O 1
ATOM 634 N N . VAL A 1 88 ? -16.451 -2.695 7.715 1.00 94.12 88 VAL A N 1
ATOM 635 C CA . VAL A 1 88 ? -16.191 -4.042 7.177 1.00 94.12 88 VAL A CA 1
AT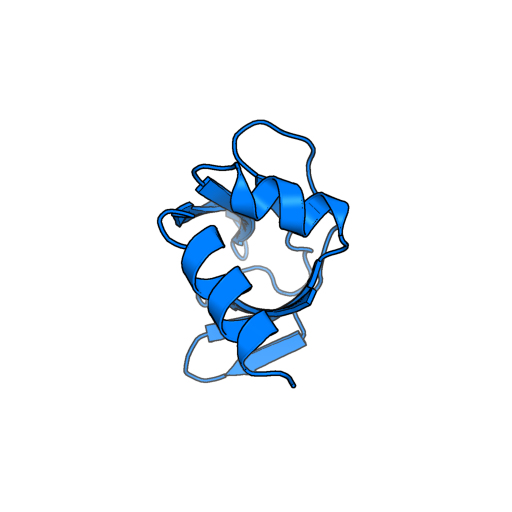OM 636 C C . VAL A 1 88 ? -16.130 -5.068 8.306 1.00 94.12 88 VAL A C 1
ATOM 638 O O . VAL A 1 88 ? -16.744 -6.126 8.193 1.00 94.12 88 VAL A O 1
ATOM 641 N N . ARG A 1 89 ? -15.480 -4.745 9.432 1.00 93.50 89 ARG A N 1
ATOM 642 C CA . ARG A 1 89 ? -15.449 -5.633 10.606 1.00 93.50 89 ARG A CA 1
ATOM 643 C C . ARG A 1 89 ? -16.837 -5.904 11.174 1.00 93.50 89 ARG A C 1
ATOM 645 O O . ARG A 1 89 ? -17.135 -7.045 11.500 1.00 93.50 89 ARG A O 1
ATOM 652 N N . ALA A 1 90 ? -17.690 -4.886 11.261 1.00 96.00 90 ALA A N 1
ATOM 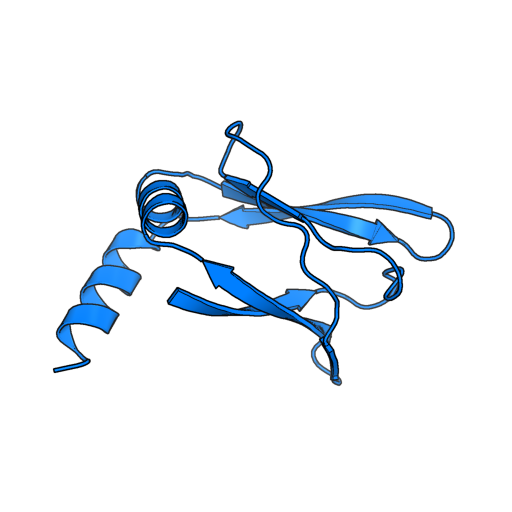653 C CA . ALA A 1 90 ? -19.065 -5.051 11.729 1.00 96.00 90 ALA A CA 1
ATOM 654 C C . ALA A 1 90 ? -19.941 -5.893 10.778 1.00 96.00 90 ALA A C 1
ATOM 656 O O . ALA A 1 90 ? -20.954 -6.433 11.211 1.00 96.00 90 ALA A O 1
ATOM 657 N N . LEU A 1 91 ? -19.577 -5.976 9.492 1.00 95.12 91 LEU A N 1
ATOM 658 C CA . LEU A 1 91 ? -20.274 -6.763 8.466 1.00 95.12 91 LEU A CA 1
ATOM 659 C C . LEU A 1 91 ? -19.788 -8.211 8.355 1.00 95.12 91 LEU A C 1
ATOM 661 O O . LEU A 1 91 ? -20.490 -9.025 7.771 1.00 95.12 91 LEU A O 1
ATOM 665 N N . ALA A 1 92 ? -18.601 -8.528 8.870 1.00 86.44 92 ALA A N 1
ATOM 666 C CA . ALA A 1 92 ? -18.015 -9.868 8.800 1.00 86.44 92 ALA A CA 1
ATOM 667 C C . ALA A 1 92 ? -18.560 -10.842 9.869 1.00 86.44 92 ALA A C 1
ATOM 669 O O . ALA A 1 92 ? -17.978 -11.908 10.067 1.00 86.44 92 ALA A O 1
ATOM 670 N N . ASN A 1 93 ? -19.642 -10.453 10.552 1.00 54.34 93 ASN A N 1
ATOM 671 C CA . ASN A 1 93 ? -20.386 -11.259 11.521 1.00 54.34 93 ASN A CA 1
ATOM 672 C C . ASN A 1 93 ? -21.504 -12.055 10.847 1.00 54.34 93 ASN A C 1
ATOM 674 O O . ASN A 1 93 ? -22.273 -11.436 10.076 1.00 54.34 93 ASN A O 1
#

Solvent-accessible surface area (backbone atoms only — not comparable to full-atom values): 5305 Å² total; per-residue (Å²): 91,76,54,73,46,74,39,70,79,70,50,34,64,93,47,57,34,34,37,24,46,63,90,56,70,76,48,77,74,33,54,59,76,51,73,53,99,88,21,31,31,29,62,44,76,42,53,72,67,54,49,52,48,46,52,74,36,58,33,39,37,38,38,38,36,33,54,99,54,63,80,44,78,46,80,44,75,28,81,65,42,43,65,52,50,54,50,52,60,70,62,76,110

Organism: NCBI:txid1447062

Radius of gyration: 13.89 Å; Cα contacts (8 Å, |Δi|>4): 163; chains: 1; bounding box: 36×22×32 Å

Foldseek 3Di:
DKDKDFDAPQFDQVAWKWKDFDPDDIDDTWGFDQADPRHTITIDDDDPVRLVSLLVGAWMWMWTGGDVGGIDIDIDGSVCVNVVVVVVVVVVD

Mean predicted aligned error: 3.04 Å

Nearest PDB structures (foldseek):
  3dtd-assembly1_G-2  TM=9.493E-0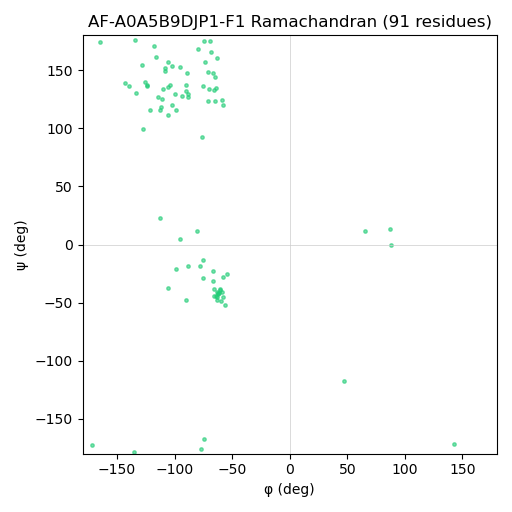1  e=5.962E-08  Bartonella henselae
  3dtd-assembly1_F-1  TM=9.456E-01  e=5.639E-08  Bartonella henselae
  3dtd-assembly1_C-2  TM=9.466E-01  e=5.962E-08  Bartonella henselae
  3fjv-assembly1_A  TM=6.039E-01  e=8.391E-02  Burkholderia pseudomallei K96243
  3fjv-assembly1_B  TM=5.803E-01  e=2.164E-01  Burkholderia pseudomallei K96243

InterPro domains:
  IPR010642 Invasion protein B [PF06776] (3-88)
  IPR038696 Invasion protein B superfamily [G3DSA:2.60.40.1880] (1-93)

Sequence (93 aa):
MQGTLVLPFGLALASSVTYQIDDGDVGTAQQFHTCLPAGCLVDIAFDARTVESLMTGSVMKVQASADGCGPIVFSIALRGFTSAYDRVRALAN

pLDDT: mean 94.99, std 5.01, range [54.34, 98.38]